Protein AF-A0A0B1T8E8-F1 (afdb_monomer_lite)

InterPro domains:
  IPR017853 Glycoside hydrolase superfamily [SSF51445] (29-128)

Structure (mmCIF, N/CA/C/O backbone):
data_AF-A0A0B1T8E8-F1
#
_entry.id   AF-A0A0B1T8E8-F1
#
loop_
_atom_site.group_PDB
_atom_site.id
_atom_site.type_symbol
_atom_site.label_atom_id
_atom_site.label_alt_id
_atom_site.label_comp_id
_atom_site.label_asym_id
_atom_site.label_entity_id
_atom_site.label_seq_id
_atom_site.pdbx_PDB_ins_code
_atom_site.Cartn_x
_atom_site.Cartn_y
_atom_site.Cartn_z
_atom_site.occupancy
_atom_site.B_iso_or_equiv
_atom_site.auth_seq_id
_atom_site.auth_comp_id
_atom_site.auth_asym_id
_atom_site.auth_atom_id
_atom_site.pdbx_PDB_model_num
ATOM 1 N N . MET A 1 1 ? 3.732 -8.147 2.786 1.00 80.19 1 MET A N 1
ATOM 2 C CA . MET A 1 1 ? 4.255 -7.358 1.653 1.00 80.19 1 MET A CA 1
ATOM 3 C C . MET A 1 1 ? 4.437 -8.318 0.496 1.00 80.19 1 MET A C 1
ATOM 5 O O . MET A 1 1 ? 4.960 -9.397 0.745 1.00 80.19 1 MET A O 1
ATOM 9 N N . THR A 1 2 ? 3.998 -7.954 -0.706 1.00 91.62 2 THR A N 1
ATOM 10 C CA . THR A 1 2 ? 4.147 -8.792 -1.902 1.00 91.62 2 THR A CA 1
ATOM 11 C C . THR A 1 2 ? 5.118 -8.113 -2.852 1.00 91.62 2 THR A C 1
ATOM 13 O O . THR A 1 2 ? 4.944 -6.944 -3.193 1.00 91.62 2 THR A O 1
ATOM 16 N N . GLY A 1 3 ? 6.168 -8.835 -3.224 1.00 93.12 3 GLY A N 1
ATOM 17 C CA . GLY A 1 3 ? 7.144 -8.393 -4.208 1.00 93.12 3 GLY A CA 1
ATOM 18 C C . GLY A 1 3 ? 6.606 -8.500 -5.631 1.00 93.12 3 GLY A C 1
ATOM 19 O O . GLY A 1 3 ? 5.795 -9.374 -5.937 1.00 93.12 3 GLY A O 1
ATOM 20 N N . VAL A 1 4 ? 7.102 -7.641 -6.510 1.00 93.94 4 VAL A N 1
ATOM 21 C CA . VAL A 1 4 ? 6.871 -7.734 -7.952 1.00 93.94 4 VAL A CA 1
ATOM 22 C C . VAL A 1 4 ? 7.339 -9.102 -8.450 1.00 93.94 4 VAL A C 1
ATOM 24 O O . VAL A 1 4 ? 8.422 -9.568 -8.093 1.00 93.94 4 VAL A O 1
ATOM 27 N N . GLY A 1 5 ? 6.516 -9.764 -9.262 1.00 94.62 5 GLY A N 1
ATOM 28 C CA . GLY A 1 5 ? 6.793 -11.104 -9.789 1.00 94.62 5 GLY A CA 1
ATOM 29 C C . GLY A 1 5 ? 6.446 -12.253 -8.838 1.00 94.62 5 GLY A C 1
ATOM 30 O O . GLY A 1 5 ? 6.575 -13.413 -9.223 1.00 94.62 5 GLY A O 1
ATOM 31 N N . GLN A 1 6 ? 6.006 -11.974 -7.607 1.00 95.31 6 GLN A N 1
ATOM 32 C CA . GLN A 1 6 ? 5.600 -13.019 -6.669 1.00 95.31 6 GLN A CA 1
ATOM 33 C C . GLN A 1 6 ? 4.172 -13.485 -6.937 1.00 95.31 6 GLN A C 1
ATOM 35 O O . GLN A 1 6 ? 3.272 -12.674 -7.133 1.00 95.31 6 GLN A O 1
ATOM 40 N N . LYS A 1 7 ? 3.938 -14.795 -6.855 1.00 95.44 7 LYS A N 1
ATOM 41 C CA . LYS A 1 7 ? 2.622 -15.400 -7.065 1.00 95.44 7 LYS A CA 1
ATOM 42 C C . LYS A 1 7 ? 2.356 -16.491 -6.040 1.00 95.44 7 LYS A C 1
ATOM 44 O O . LYS A 1 7 ? 3.255 -17.272 -5.725 1.00 95.44 7 LYS A O 1
ATOM 49 N N . ASN A 1 8 ? 1.122 -16.560 -5.544 1.00 94.62 8 ASN A N 1
ATOM 50 C CA . ASN A 1 8 ? 0.708 -17.624 -4.635 1.00 94.62 8 ASN A CA 1
ATOM 51 C C . ASN A 1 8 ? 0.944 -19.007 -5.278 1.00 94.62 8 ASN A C 1
ATOM 53 O O . ASN A 1 8 ? 0.569 -19.241 -6.428 1.00 94.62 8 ASN A O 1
ATOM 57 N N . GLY A 1 9 ? 1.594 -19.910 -4.541 1.00 93.19 9 GLY A N 1
ATOM 58 C CA . GLY A 1 9 ? 1.851 -21.287 -4.963 1.00 93.19 9 GLY A CA 1
ATOM 59 C C . GLY A 1 9 ? 3.051 -21.465 -5.898 1.00 93.19 9 GLY A C 1
ATOM 60 O O . GLY A 1 9 ? 3.361 -22.595 -6.273 1.00 93.19 9 GLY A O 1
ATOM 61 N N . VAL A 1 10 ? 3.763 -20.393 -6.259 1.00 94.50 10 VAL A N 1
ATOM 62 C CA . VAL A 1 10 ? 4.953 -20.455 -7.123 1.00 94.50 10 VAL A CA 1
ATOM 63 C C . VAL A 1 10 ? 6.216 -20.330 -6.276 1.00 94.50 10 VAL A C 1
ATOM 65 O O . VAL A 1 10 ? 6.316 -19.443 -5.438 1.00 94.50 10 VAL A O 1
ATOM 68 N N . ALA A 1 11 ? 7.198 -21.213 -6.487 1.00 91.75 11 ALA A N 1
ATOM 69 C CA . ALA A 1 11 ? 8.495 -21.181 -5.794 1.00 91.75 11 ALA A CA 1
ATOM 70 C C . ALA A 1 11 ? 8.398 -21.116 -4.249 1.00 91.75 11 ALA A C 1
ATOM 72 O O . ALA A 1 11 ? 9.216 -20.477 -3.591 1.00 91.75 11 ALA A O 1
ATOM 73 N N . GLY A 1 12 ? 7.382 -21.760 -3.662 1.00 90.25 12 GLY A N 1
ATOM 74 C CA . GLY A 1 12 ? 7.155 -21.760 -2.211 1.00 90.25 12 GLY A CA 1
ATOM 75 C C . GLY A 1 12 ? 6.601 -20.445 -1.648 1.00 90.25 12 GLY A C 1
ATOM 76 O O . GLY A 1 12 ? 6.507 -20.297 -0.432 1.00 90.25 12 GLY A O 1
ATOM 77 N N . VAL A 1 13 ? 6.220 -19.495 -2.504 1.00 93.12 13 VAL A N 1
ATOM 78 C CA . VAL A 1 13 ? 5.591 -18.236 -2.102 1.00 93.12 13 VAL A CA 1
ATOM 79 C C . VAL A 1 13 ? 4.125 -18.476 -1.734 1.00 93.12 13 VAL A C 1
ATOM 81 O O . VAL A 1 13 ? 3.369 -19.094 -2.484 1.00 93.12 13 VAL A O 1
ATOM 84 N N . GLY A 1 14 ? 3.700 -17.945 -0.588 1.00 90.00 14 GLY A N 1
ATOM 85 C CA . GLY A 1 14 ? 2.324 -18.031 -0.103 1.00 90.00 14 GLY A CA 1
ATOM 86 C C . GLY A 1 14 ? 1.869 -16.739 0.568 1.00 90.00 14 GLY A C 1
ATOM 87 O O . GLY A 1 14 ? 2.664 -15.831 0.808 1.00 90.00 14 GLY A O 1
ATOM 88 N N . SER A 1 15 ? 0.572 -16.656 0.856 1.00 89.88 15 SER A N 1
ATOM 89 C CA . SER A 1 15 ? -0.025 -15.547 1.606 1.00 89.88 15 SER A CA 1
ATOM 90 C C . SER A 1 15 ? -0.241 -15.930 3.066 1.00 89.88 15 SER A C 1
ATOM 92 O O . SER A 1 15 ? -0.584 -17.075 3.376 1.00 89.88 15 SER A O 1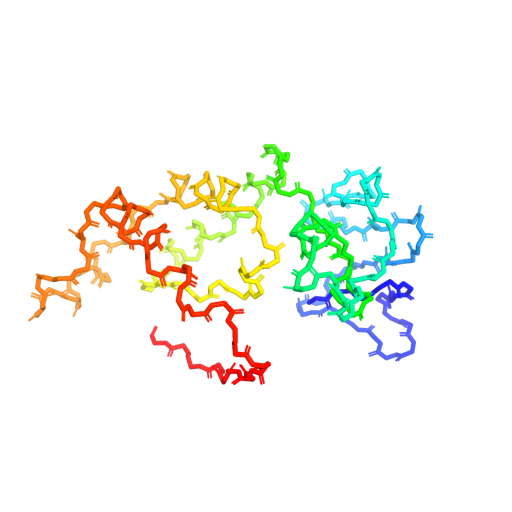
ATOM 94 N N . SER A 1 16 ? -0.119 -14.955 3.965 1.00 82.31 16 SER A N 1
ATOM 95 C CA . SER A 1 16 ? -0.582 -15.096 5.344 1.00 82.31 16 SER A CA 1
ATOM 96 C C . SER A 1 16 ? -2.099 -15.303 5.342 1.00 82.31 16 SER A C 1
ATOM 98 O O . SER A 1 16 ? -2.848 -14.415 4.949 1.00 82.31 16 SER A O 1
ATOM 100 N N . GLY A 1 17 ? -2.555 -16.486 5.755 1.00 83.56 17 GLY A N 1
ATOM 101 C CA . GLY A 1 17 ? -3.975 -16.857 5.706 1.00 83.56 17 GLY A CA 1
ATOM 102 C C . GLY A 1 17 ? -4.424 -17.521 4.399 1.00 83.56 17 GLY A C 1
ATOM 103 O O . GLY A 1 17 ? -5.610 -17.782 4.240 1.00 83.56 17 GLY A O 1
ATOM 104 N N . GLY A 1 18 ? -3.499 -17.830 3.481 1.00 87.88 18 GLY A N 1
ATOM 105 C CA . GLY A 1 18 ? -3.774 -18.678 2.314 1.00 87.88 18 GLY A CA 1
ATOM 106 C C . GLY A 1 18 ? -4.517 -18.009 1.154 1.00 87.88 18 GLY A C 1
ATOM 107 O O . GLY A 1 18 ? -4.901 -18.708 0.222 1.00 87.88 18 GLY A O 1
ATOM 108 N N . SER A 1 19 ? -4.700 -16.685 1.173 1.00 91.38 19 SER A N 1
ATOM 109 C CA . SER A 1 19 ? -5.356 -15.956 0.079 1.00 91.38 19 SER A CA 1
ATOM 110 C C . SER A 1 19 ? -4.581 -16.063 -1.239 1.00 91.38 19 SER A C 1
ATOM 112 O O . SER A 1 19 ? -3.341 -16.088 -1.251 1.00 91.38 19 SER A O 1
ATOM 114 N N . SER A 1 20 ? -5.306 -16.082 -2.356 1.00 94.44 20 SER A N 1
ATOM 115 C CA . SER A 1 20 ? -4.690 -16.042 -3.679 1.00 94.44 20 SER A CA 1
ATOM 116 C C . SER A 1 20 ? -4.104 -14.656 -3.957 1.00 94.44 20 SER A C 1
ATOM 118 O O . SER A 1 20 ? -4.566 -13.648 -3.429 1.00 94.44 20 SER A O 1
ATOM 120 N N . PHE A 1 21 ? -3.049 -14.594 -4.766 1.00 96.44 21 PHE A N 1
ATOM 121 C CA . PHE A 1 21 ? -2.561 -13.343 -5.340 1.00 96.44 21 PHE A CA 1
ATOM 122 C C . PHE A 1 21 ? -1.634 -13.613 -6.524 1.00 96.44 21 PHE A C 1
ATOM 124 O O . PHE A 1 21 ? -0.977 -14.658 -6.597 1.00 96.44 21 PHE A O 1
ATOM 131 N N . ASP A 1 22 ? -1.535 -12.627 -7.408 1.00 97.06 22 ASP A N 1
ATOM 132 C CA . ASP A 1 22 ? -0.565 -12.582 -8.495 1.00 97.06 22 ASP A CA 1
ATOM 133 C C . ASP A 1 22 ? 0.049 -11.180 -8.565 1.00 97.06 22 ASP A C 1
ATOM 135 O O . ASP A 1 22 ? -0.564 -10.240 -9.061 1.00 97.06 22 ASP A O 1
ATOM 139 N N . GLY A 1 23 ? 1.252 -11.031 -8.017 1.00 96.06 23 GLY A N 1
ATOM 140 C CA . GLY A 1 23 ? 2.023 -9.791 -8.008 1.00 96.06 23 GLY A CA 1
ATOM 141 C C . GLY A 1 23 ? 2.923 -9.627 -9.233 1.00 96.06 23 GLY A C 1
ATOM 142 O O . GLY A 1 23 ? 3.859 -8.832 -9.184 1.00 96.06 23 GLY A O 1
ATOM 143 N N . THR A 1 24 ? 2.711 -10.402 -10.302 1.00 95.56 24 THR A N 1
ATOM 144 C CA . THR A 1 24 ? 3.443 -10.228 -11.565 1.00 95.56 24 THR A CA 1
ATOM 145 C C . THR A 1 24 ? 3.254 -8.809 -12.095 1.00 95.56 24 THR A C 1
ATOM 147 O O . THR A 1 24 ? 2.138 -8.288 -12.060 1.00 95.56 24 THR A O 1
ATOM 150 N N . ASP A 1 25 ? 4.342 -8.211 -12.593 1.00 91.12 25 ASP A N 1
ATOM 151 C CA . ASP A 1 25 ? 4.320 -6.864 -13.168 1.00 91.12 25 ASP A CA 1
ATOM 152 C C . ASP A 1 25 ? 3.314 -6.805 -14.327 1.00 91.12 25 ASP A C 1
ATOM 154 O O . ASP A 1 25 ? 3.388 -7.584 -15.281 1.00 91.12 25 ASP A O 1
ATOM 158 N N . GLY A 1 26 ? 2.333 -5.918 -14.224 1.00 91.12 26 GLY A N 1
ATOM 159 C CA . GLY A 1 26 ? 1.224 -5.806 -15.160 1.00 91.12 26 GLY A CA 1
ATOM 160 C C . GLY A 1 26 ? -0.024 -6.634 -14.844 1.00 91.12 26 GLY A C 1
ATOM 161 O O . GLY A 1 26 ? -1.023 -6.447 -15.543 1.00 91.12 26 GLY A O 1
ATOM 162 N N . VAL A 1 27 ? 0.010 -7.497 -13.826 1.00 96.00 27 VAL A N 1
ATOM 163 C CA . VAL A 1 27 ? -1.146 -8.262 -13.333 1.00 96.00 27 VAL A CA 1
ATOM 164 C C . VAL A 1 27 ? -1.662 -7.698 -12.007 1.00 96.00 27 VAL A C 1
ATOM 166 O O . VAL A 1 27 ? -2.837 -7.338 -11.925 1.00 96.00 27 VAL A O 1
ATOM 169 N N . GLU A 1 28 ? -0.802 -7.660 -10.983 1.00 96.44 28 GLU A N 1
ATOM 170 C CA . GLU A 1 28 ? -1.067 -7.121 -9.637 1.00 96.44 28 GLU A CA 1
ATOM 171 C C . GLU A 1 28 ? -2.497 -7.386 -9.107 1.00 96.44 28 GLU A C 1
ATOM 173 O O . GLU A 1 28 ? -3.274 -6.473 -8.812 1.00 96.44 28 GLU A O 1
ATOM 178 N N . SER A 1 29 ? -2.869 -8.661 -9.002 1.00 97.38 29 SER A N 1
ATOM 179 C CA . SER A 1 29 ? -4.212 -9.105 -8.624 1.00 97.38 29 SER A CA 1
ATOM 180 C C . SER A 1 29 ? -4.255 -9.673 -7.206 1.00 97.38 29 SER A C 1
ATOM 182 O O . SER A 1 29 ? -3.515 -10.600 -6.873 1.00 97.38 29 SER A O 1
ATOM 184 N N . PHE A 1 30 ? -5.164 -9.142 -6.384 1.00 97.06 30 PHE A N 1
ATOM 185 C CA . PHE A 1 30 ? -5.395 -9.554 -4.994 1.00 97.06 30 PHE A CA 1
ATOM 186 C C . PHE A 1 30 ? -6.905 -9.690 -4.737 1.00 97.06 30 PHE A C 1
ATOM 188 O O . PHE A 1 30 ? -7.511 -8.778 -4.162 1.00 97.06 30 PHE A O 1
ATOM 195 N N . PRO A 1 31 ? -7.543 -10.778 -5.204 1.00 96.38 31 PRO A N 1
ATOM 196 C CA . PRO A 1 31 ? -8.999 -10.867 -5.331 1.00 96.38 31 PRO A CA 1
ATOM 197 C C . PRO A 1 31 ? -9.769 -10.846 -4.004 1.00 96.38 31 PRO A C 1
ATOM 199 O O . PRO A 1 31 ? -10.924 -10.433 -3.985 1.00 96.38 31 PRO A O 1
ATOM 202 N N . GLU A 1 32 ? -9.154 -11.240 -2.894 1.00 94.31 32 GLU A N 1
ATOM 203 C CA . GLU A 1 32 ? -9.795 -11.290 -1.578 1.00 94.31 32 GLU A CA 1
ATOM 204 C C . GLU A 1 32 ? -9.962 -9.896 -0.953 1.00 94.31 32 GLU A C 1
ATOM 206 O O . GLU A 1 32 ? -10.906 -9.669 -0.196 1.00 94.31 32 GLU A O 1
ATOM 211 N N . VAL A 1 33 ? -9.092 -8.934 -1.292 1.00 95.31 33 VAL A N 1
ATOM 212 C CA . VAL A 1 33 ? -9.247 -7.520 -0.883 1.00 95.31 33 VAL A CA 1
ATOM 213 C C . VAL A 1 33 ? -10.102 -6.711 -1.869 1.00 95.31 33 VAL A C 1
ATOM 215 O O . VAL A 1 33 ? -10.642 -5.653 -1.519 1.00 95.31 33 VAL A O 1
ATOM 218 N N . PRO A 1 34 ? -10.560 -7.348 -2.945 1.00 96.25 34 PRO A N 1
ATOM 219 C CA . PRO A 1 34 ? -10.188 -7.095 -4.349 1.00 96.25 34 PRO A CA 1
ATOM 220 C C . PRO A 1 34 ? -9.349 -5.832 -4.627 1.00 96.25 34 PRO A C 1
ATOM 222 O O . PRO A 1 34 ? -9.910 -4.764 -4.885 1.00 96.25 34 PRO A O 1
ATOM 225 N N . TYR A 1 35 ? -8.019 -5.958 -4.641 1.00 98.06 35 TYR A N 1
ATOM 226 C CA . TYR A 1 35 ? -7.154 -4.994 -5.336 1.00 98.06 35 TYR A CA 1
ATOM 227 C C . TYR A 1 35 ? -6.775 -5.492 -6.729 1.00 98.06 35 TYR A C 1
ATOM 229 O O . TYR A 1 35 ? -6.649 -6.692 -6.987 1.00 98.06 35 TYR A O 1
ATOM 237 N N . SER A 1 36 ? -6.583 -4.528 -7.613 1.00 97.56 36 SER A N 1
ATOM 238 C CA . SER A 1 36 ? -6.144 -4.673 -8.992 1.00 97.56 36 SER A CA 1
ATOM 239 C C . SER A 1 36 ? -4.892 -3.833 -9.223 1.00 97.56 36 SER A C 1
ATOM 241 O O . SER A 1 36 ? -4.607 -2.930 -8.441 1.00 97.56 36 SER A O 1
ATOM 243 N N . LYS A 1 37 ? -4.225 -4.015 -10.366 1.00 96.88 37 LYS A N 1
ATOM 244 C CA . LYS A 1 37 ? -3.153 -3.124 -10.835 1.00 96.88 37 LYS A CA 1
ATOM 245 C C . LYS A 1 37 ? -3.469 -1.638 -10.712 1.00 96.88 37 LYS A C 1
ATOM 247 O O . LYS A 1 37 ? -2.592 -0.831 -10.421 1.00 96.88 37 LYS A O 1
ATOM 252 N N . SER A 1 38 ? -4.727 -1.255 -10.921 1.00 97.31 38 SER A N 1
ATOM 253 C CA . SER A 1 38 ? -5.107 0.150 -10.823 1.00 97.31 38 SER A CA 1
ATOM 254 C C . SER A 1 38 ? -4.982 0.701 -9.402 1.00 97.31 38 SER A C 1
ATOM 256 O O . SER A 1 38 ? -4.892 1.908 -9.251 1.00 97.31 38 SER A O 1
ATOM 258 N N . ASP A 1 39 ? -4.926 -0.129 -8.368 1.00 98.25 39 ASP A N 1
ATOM 259 C CA . ASP A 1 39 ? -4.837 0.293 -6.968 1.00 98.25 39 ASP A CA 1
ATOM 260 C C . ASP A 1 39 ? -3.397 0.548 -6.496 1.00 98.25 39 ASP A C 1
ATOM 262 O O . ASP A 1 39 ? -3.192 0.930 -5.345 1.00 98.25 39 ASP A O 1
ATOM 266 N N . PHE A 1 40 ? -2.409 0.372 -7.377 1.00 98.12 40 PHE A N 1
ATOM 267 C CA . PHE A 1 40 ? -0.988 0.571 -7.102 1.00 98.12 40 PHE A CA 1
ATOM 268 C C . PHE A 1 40 ? -0.446 1.847 -7.760 1.00 98.12 40 PHE A C 1
ATOM 270 O O . PHE A 1 40 ? -1.009 2.380 -8.722 1.00 98.12 40 PHE A O 1
ATOM 277 N N . ASN A 1 41 ? 0.680 2.343 -7.248 1.00 97.50 41 ASN A N 1
ATOM 278 C CA . ASN A 1 41 ? 1.356 3.545 -7.728 1.00 97.50 41 ASN A CA 1
ATOM 279 C C . ASN A 1 41 ? 2.133 3.333 -9.040 1.00 97.50 41 ASN A C 1
ATOM 281 O O . ASN A 1 41 ? 2.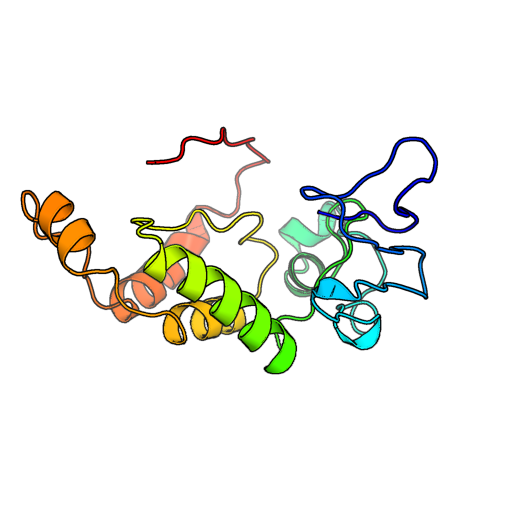838 4.243 -9.464 1.00 97.50 41 ASN A O 1
ATOM 285 N N . ASP A 1 42 ? 1.971 2.210 -9.747 1.00 94.38 42 ASP A N 1
ATOM 286 C CA . ASP A 1 42 ? 2.733 1.898 -10.969 1.00 94.38 42 ASP A CA 1
ATOM 287 C C . ASP A 1 42 ? 2.557 2.941 -12.086 1.00 94.38 42 ASP A C 1
ATOM 289 O O . ASP A 1 42 ? 3.462 3.153 -12.890 1.00 94.38 42 ASP A O 1
ATOM 293 N N . GLY A 1 43 ? 1.415 3.640 -12.119 1.00 93.81 43 GLY A N 1
ATOM 294 C CA . GLY A 1 43 ? 1.189 4.771 -13.028 1.00 93.81 43 GLY A CA 1
ATOM 295 C C . GLY A 1 43 ? 1.941 6.056 -12.649 1.00 93.81 43 GLY A C 1
ATOM 296 O O . GLY A 1 43 ? 2.099 6.936 -13.492 1.00 93.81 43 GLY A O 1
ATO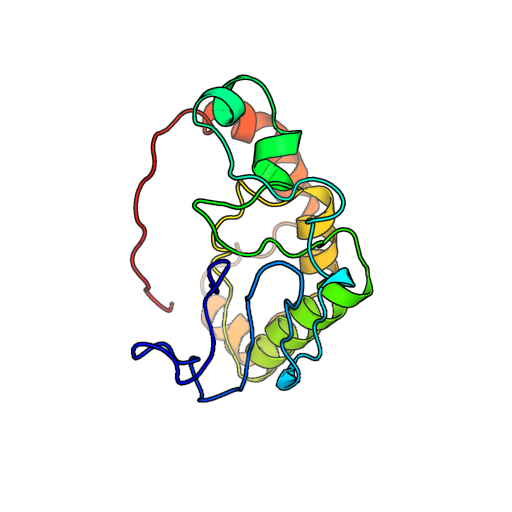M 297 N N . LYS A 1 44 ? 2.399 6.176 -11.396 1.00 95.88 44 LYS A N 1
ATOM 298 C CA . LYS A 1 44 ? 3.228 7.283 -10.887 1.00 95.88 44 LYS A CA 1
ATOM 299 C C . LYS A 1 44 ? 4.711 6.910 -10.890 1.00 95.88 44 LYS A C 1
ATOM 301 O O . LYS A 1 44 ? 5.538 7.727 -11.280 1.00 95.88 44 LYS A O 1
ATOM 306 N N . CYS A 1 45 ? 5.039 5.698 -10.442 1.00 95.38 45 CYS A N 1
ATOM 307 C CA . CYS A 1 45 ? 6.381 5.135 -10.443 1.00 95.38 45 CYS A CA 1
ATOM 308 C C . CYS A 1 45 ? 6.340 3.599 -10.349 1.00 95.38 45 CYS A C 1
ATOM 310 O O . CYS A 1 45 ? 5.946 3.042 -9.331 1.00 95.38 45 CYS A O 1
ATOM 312 N N . SER A 1 46 ? 6.813 2.910 -11.388 1.00 91.50 46 SER A N 1
ATOM 313 C CA . SER A 1 46 ? 6.945 1.441 -11.413 1.00 91.50 46 SER A CA 1
ATOM 314 C C . SER A 1 46 ? 8.341 0.937 -11.008 1.00 91.50 46 SER A C 1
ATOM 316 O O . SER A 1 46 ? 8.571 -0.270 -10.890 1.00 91.50 46 SER A O 1
ATOM 318 N N . GLY A 1 47 ? 9.290 1.859 -10.814 1.00 93.94 47 GLY A N 1
ATOM 319 C CA . GLY A 1 47 ? 10.666 1.575 -10.416 1.00 93.94 47 GLY A CA 1
ATOM 320 C C . GLY A 1 47 ? 10.845 1.415 -8.906 1.00 93.94 47 GLY A C 1
ATOM 321 O O . GLY A 1 47 ? 9.933 1.656 -8.116 1.00 93.94 47 GLY A O 1
ATOM 322 N N . ASN A 1 48 ? 12.056 1.025 -8.509 1.00 96.56 48 ASN A N 1
ATOM 323 C CA . ASN A 1 48 ? 12.455 0.977 -7.106 1.00 96.56 48 ASN A CA 1
ATOM 324 C C . ASN A 1 48 ? 12.932 2.341 -6.614 1.00 96.56 48 ASN A C 1
ATOM 326 O O . ASN A 1 48 ? 13.521 3.102 -7.377 1.00 96.56 48 ASN A O 1
ATOM 330 N N . ILE A 1 49 ? 12.750 2.599 -5.319 1.00 96.81 49 ILE A N 1
ATOM 331 C CA . ILE A 1 49 ? 13.377 3.739 -4.643 1.00 96.81 49 ILE A CA 1
ATOM 332 C C . ILE A 1 49 ? 14.904 3.580 -4.703 1.00 96.81 49 ILE A C 1
ATOM 334 O O . ILE A 1 49 ? 15.443 2.579 -4.217 1.00 96.81 49 ILE A O 1
ATOM 338 N N . GLY A 1 50 ? 15.591 4.577 -5.256 1.00 96.25 50 GLY A N 1
ATOM 339 C CA . GLY A 1 50 ? 17.047 4.675 -5.266 1.00 96.25 50 GLY A CA 1
ATOM 340 C C . GLY A 1 50 ? 17.604 5.224 -3.943 1.00 96.25 50 GLY A C 1
ATOM 341 O O . GLY A 1 50 ? 16.912 5.943 -3.215 1.00 96.25 50 GLY A O 1
ATOM 342 N N . PRO A 1 51 ? 18.858 4.907 -3.574 1.00 94.62 51 PRO A N 1
ATOM 343 C CA . PRO A 1 51 ? 19.488 5.455 -2.369 1.00 94.62 51 PRO A CA 1
ATOM 344 C C . PRO A 1 51 ? 19.563 6.995 -2.372 1.00 94.62 51 PRO A C 1
ATOM 346 O O . PRO A 1 51 ? 19.421 7.623 -1.323 1.00 94.62 51 PRO A O 1
ATOM 349 N N . GLU A 1 52 ? 19.734 7.610 -3.538 1.00 95.00 52 GLU A N 1
ATOM 350 C CA . GLU A 1 52 ? 19.771 9.058 -3.744 1.00 95.00 52 GLU A CA 1
ATOM 351 C C . GLU A 1 52 ? 18.423 9.748 -3.487 1.00 95.00 52 GLU A C 1
ATOM 353 O O . GLU A 1 52 ? 18.395 10.908 -3.055 1.00 95.00 52 GLU A O 1
ATOM 358 N N . ASP A 1 53 ? 17.303 9.040 -3.673 1.00 94.06 53 ASP A N 1
ATOM 359 C CA . ASP A 1 53 ? 15.959 9.601 -3.499 1.00 94.06 53 ASP A CA 1
ATOM 360 C C . ASP A 1 53 ? 15.720 10.042 -2.051 1.00 94.06 53 ASP A C 1
ATOM 362 O O . ASP A 1 53 ? 15.087 11.067 -1.797 1.00 94.06 53 ASP A O 1
ATOM 366 N N . TYR A 1 54 ? 16.299 9.333 -1.079 1.00 92.00 54 TYR A N 1
ATOM 367 C CA . TYR A 1 54 ? 16.145 9.653 0.343 1.00 92.00 54 TYR A CA 1
ATOM 368 C C . TYR A 1 54 ? 16.714 11.018 0.740 1.00 92.00 54 TYR A C 1
ATOM 370 O O . TYR A 1 54 ? 16.281 11.581 1.747 1.00 92.00 54 TYR A O 1
ATOM 378 N N . GLY A 1 55 ? 17.668 11.545 -0.031 1.00 92.62 55 GLY A N 1
ATOM 379 C CA . GLY A 1 55 ? 18.247 12.870 0.189 1.00 92.62 55 GLY A CA 1
ATOM 380 C C . GLY A 1 55 ? 17.691 13.956 -0.730 1.00 92.62 55 GLY A C 1
ATOM 381 O O . GLY A 1 55 ? 17.853 15.136 -0.424 1.00 92.62 55 GLY A O 1
ATOM 382 N N . SER A 1 56 ? 17.059 13.582 -1.846 1.00 94.31 56 SER A N 1
ATOM 383 C CA . SER A 1 56 ? 16.806 14.512 -2.955 1.00 94.31 56 SER A CA 1
ATOM 384 C C . SER A 1 56 ? 15.385 14.481 -3.522 1.00 94.31 56 SER A C 1
ATOM 386 O O . SER A 1 56 ? 14.938 15.491 -4.063 1.00 94.31 56 SER A O 1
ATOM 388 N N . ASN A 1 57 ? 14.643 13.380 -3.366 1.00 94.62 57 ASN A N 1
ATOM 389 C CA . ASN A 1 57 ? 13.340 13.199 -3.996 1.00 94.62 57 ASN A CA 1
ATOM 390 C C . ASN A 1 57 ? 12.346 12.456 -3.089 1.00 94.62 57 ASN A C 1
ATOM 392 O O . ASN A 1 57 ? 12.162 11.240 -3.155 1.00 94.62 57 ASN A O 1
ATOM 396 N N . ALA A 1 58 ? 11.620 13.223 -2.274 1.00 94.81 58 ALA A N 1
ATOM 397 C CA . ALA A 1 58 ? 10.570 12.682 -1.414 1.00 94.81 58 ALA A CA 1
ATOM 398 C C . ALA A 1 58 ? 9.389 12.069 -2.193 1.00 94.81 58 ALA A C 1
ATOM 400 O O . ALA A 1 58 ? 8.684 11.227 -1.640 1.00 94.81 58 ALA A O 1
ATOM 401 N N . GLY A 1 59 ? 9.167 12.484 -3.447 1.00 96.50 59 GLY A N 1
ATOM 402 C CA . GLY A 1 59 ? 8.119 11.928 -4.301 1.00 96.50 59 GLY A CA 1
ATOM 403 C C . GLY A 1 59 ? 8.404 10.474 -4.660 1.00 96.50 59 GLY A C 1
ATOM 404 O O . GLY A 1 59 ? 7.540 9.622 -4.475 1.00 96.50 59 GLY A O 1
ATOM 405 N N . ASN A 1 60 ? 9.638 10.173 -5.069 1.00 96.62 60 ASN A N 1
ATOM 406 C CA . ASN A 1 60 ? 10.062 8.800 -5.342 1.00 96.62 60 ASN A CA 1
ATOM 407 C C . ASN A 1 60 ? 10.003 7.936 -4.079 1.00 96.62 60 ASN A C 1
ATOM 409 O O . ASN A 1 60 ? 9.436 6.850 -4.108 1.00 96.62 60 ASN A O 1
ATOM 413 N N . VAL A 1 61 ? 10.479 8.449 -2.936 1.00 97.06 61 VAL A N 1
ATOM 414 C CA . VAL A 1 61 ? 10.434 7.721 -1.651 1.00 97.06 61 VAL A CA 1
ATOM 415 C C . VAL A 1 61 ? 9.013 7.286 -1.260 1.00 97.06 61 VAL A C 1
ATOM 417 O O . VAL A 1 61 ? 8.880 6.302 -0.534 1.00 97.06 61 VAL A O 1
ATOM 420 N N . ARG A 1 62 ? 7.974 8.006 -1.707 1.00 97.06 62 ARG A N 1
ATOM 421 C CA . ARG A 1 62 ? 6.568 7.779 -1.328 1.00 97.06 62 ARG A CA 1
ATOM 422 C C . ARG A 1 62 ? 5.680 7.169 -2.414 1.00 97.06 62 ARG A C 1
ATOM 424 O O . ARG A 1 62 ? 4.534 6.868 -2.117 1.00 97.06 62 ARG A O 1
ATOM 431 N N . ASN A 1 63 ? 6.164 7.069 -3.652 1.00 97.56 63 ASN A N 1
ATOM 432 C CA . ASN A 1 63 ? 5.382 6.550 -4.780 1.00 97.56 63 ASN A CA 1
ATOM 433 C C . ASN A 1 63 ? 6.070 5.382 -5.503 1.00 97.56 63 ASN A C 1
ATOM 435 O O . ASN A 1 63 ? 5.428 4.718 -6.309 1.00 97.56 63 ASN A O 1
ATOM 439 N N . CYS A 1 64 ? 7.380 5.189 -5.318 1.00 97.38 64 CYS A N 1
ATOM 440 C CA . CYS A 1 64 ? 8.127 4.101 -5.941 1.00 97.38 64 CYS A CA 1
ATOM 441 C C . CYS A 1 64 ? 8.205 2.886 -5.013 1.00 97.38 64 CYS A C 1
ATOM 443 O O . CYS A 1 64 ? 8.071 2.978 -3.792 1.00 97.38 64 CYS A O 1
ATOM 445 N N . ARG A 1 65 ? 8.513 1.733 -5.603 1.00 96.00 65 ARG A N 1
ATOM 446 C CA . ARG A 1 65 ? 8.555 0.443 -4.918 1.00 96.00 65 ARG A CA 1
ATOM 447 C C . ARG A 1 65 ? 9.703 0.393 -3.906 1.00 96.00 65 ARG A C 1
ATOM 449 O O . ARG A 1 65 ? 10.875 0.597 -4.239 1.00 96.00 65 ARG A O 1
ATOM 456 N N . LEU A 1 66 ? 9.389 0.082 -2.650 1.00 95.31 66 LEU A N 1
ATOM 457 C CA . LEU A 1 66 ? 10.399 -0.155 -1.620 1.00 95.31 66 LEU A CA 1
ATOM 458 C C . LEU A 1 66 ? 11.006 -1.544 -1.836 1.00 95.31 66 LEU A C 1
ATOM 460 O O . LEU A 1 66 ? 10.355 -2.539 -1.550 1.00 95.31 66 LEU A O 1
ATOM 464 N N . VAL A 1 67 ? 12.239 -1.614 -2.346 1.00 94.00 67 VAL A N 1
ATOM 465 C CA . VAL A 1 67 ? 12.984 -2.871 -2.594 1.00 94.00 67 VAL A CA 1
ATOM 466 C C . VAL A 1 67 ? 12.194 -3.934 -3.380 1.00 94.00 67 VAL A C 1
ATOM 468 O O . VAL A 1 67 ? 12.269 -5.126 -3.097 1.00 94.00 67 VAL A O 1
ATOM 471 N N . GLY A 1 68 ? 11.434 -3.503 -4.386 1.00 93.31 68 GLY A N 1
ATOM 472 C CA . GLY A 1 68 ? 10.670 -4.384 -5.268 1.00 93.31 68 GLY A CA 1
ATOM 473 C C . GLY A 1 68 ? 9.311 -4.797 -4.717 1.00 93.31 68 GLY A C 1
ATOM 474 O O . GLY A 1 68 ? 8.707 -5.715 -5.256 1.00 93.31 68 GLY A O 1
ATOM 475 N N . LEU A 1 69 ? 8.823 -4.156 -3.655 1.00 96.00 69 LEU A N 1
ATOM 476 C CA . LEU A 1 69 ? 7.479 -4.378 -3.128 1.00 96.00 69 LEU A CA 1
ATOM 477 C C . LEU A 1 69 ? 6.444 -3.555 -3.893 1.00 96.00 69 LEU A C 1
ATOM 479 O O . LEU A 1 69 ? 6.674 -2.379 -4.168 1.00 96.00 69 LEU A O 1
ATOM 483 N N . LEU A 1 70 ? 5.297 -4.166 -4.194 1.00 96.81 70 LEU A N 1
ATOM 484 C CA . LEU A 1 70 ? 4.168 -3.464 -4.799 1.00 96.81 70 LEU A CA 1
ATOM 485 C C . LEU A 1 70 ? 3.655 -2.367 -3.860 1.00 96.81 70 LEU A C 1
ATOM 487 O O . LEU A 1 70 ? 3.376 -2.627 -2.686 1.00 96.81 70 LEU A O 1
ATOM 491 N N . ASP A 1 71 ? 3.538 -1.151 -4.391 1.00 97.44 71 ASP A N 1
ATOM 492 C CA . ASP A 1 71 ? 3.236 0.056 -3.622 1.00 97.44 71 ASP A CA 1
ATOM 493 C C . ASP A 1 71 ? 1.796 0.514 -3.871 1.00 97.44 71 ASP A C 1
ATOM 495 O O . ASP A 1 71 ? 1.433 0.868 -4.991 1.00 97.44 71 ASP A O 1
ATOM 499 N N . LEU A 1 72 ? 0.945 0.447 -2.844 1.00 98.12 72 LEU A N 1
ATOM 500 C CA . LEU A 1 72 ? -0.467 0.826 -2.953 1.00 98.12 72 LEU A CA 1
ATOM 501 C C . LEU A 1 72 ? -0.619 2.339 -3.132 1.00 98.12 72 LEU A C 1
ATOM 503 O O . LEU A 1 72 ? 0.069 3.120 -2.487 1.00 98.12 72 LEU A O 1
ATOM 507 N N . ASP A 1 73 ? -1.598 2.762 -3.925 1.00 98.19 73 ASP A N 1
ATOM 508 C CA . ASP A 1 73 ? -1.930 4.172 -4.098 1.00 98.19 73 ASP A CA 1
ATOM 509 C C . ASP A 1 73 ? -2.920 4.644 -3.021 1.00 98.19 73 ASP A C 1
ATOM 511 O O . ASP A 1 73 ? -4.141 4.631 -3.216 1.00 98.19 73 ASP A O 1
ATOM 515 N N . GLN A 1 74 ? -2.408 5.102 -1.874 1.00 97.69 74 GLN A N 1
ATOM 516 C CA . GLN A 1 74 ? -3.260 5.596 -0.785 1.00 97.69 74 GLN A CA 1
ATOM 517 C C . GLN A 1 74 ? -3.903 6.961 -1.077 1.00 97.69 74 GLN A C 1
ATOM 519 O O . GLN A 1 74 ? -4.773 7.378 -0.316 1.00 97.69 74 GLN A O 1
ATOM 524 N N . SER A 1 75 ? -3.589 7.624 -2.196 1.00 97.31 75 SER A N 1
ATOM 525 C CA . SER A 1 75 ? -4.341 8.822 -2.602 1.00 97.31 75 SER A CA 1
ATOM 526 C C . SER A 1 75 ? -5.775 8.474 -3.024 1.00 97.31 75 SER A C 1
ATOM 528 O O . SER A 1 75 ? -6.682 9.312 -2.987 1.00 97.31 75 SER A O 1
ATOM 530 N N . LYS A 1 76 ? -6.027 7.202 -3.367 1.00 98.25 76 LYS A N 1
ATOM 531 C CA . LYS A 1 76 ? -7.348 6.704 -3.751 1.00 98.25 76 LYS A CA 1
ATOM 532 C C . LYS A 1 76 ? -8.207 6.426 -2.528 1.00 98.25 76 LYS A C 1
ATOM 534 O O . LYS A 1 76 ? -7.864 5.642 -1.644 1.00 98.25 76 LYS A O 1
ATOM 539 N N . THR A 1 77 ? -9.4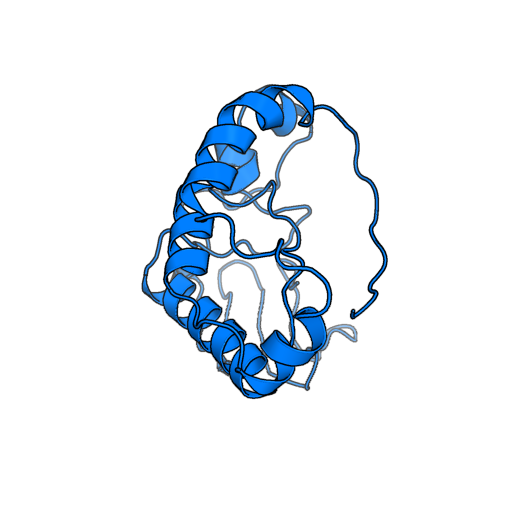06 7.004 -2.518 1.00 98.12 77 THR A N 1
ATOM 540 C CA . THR A 1 77 ? -10.403 6.760 -1.463 1.00 98.12 77 THR A CA 1
ATOM 541 C C . THR A 1 77 ? -10.772 5.281 -1.341 1.00 98.12 77 THR A C 1
ATOM 543 O O . THR A 1 77 ? -10.986 4.813 -0.230 1.00 98.12 77 THR A O 1
ATOM 546 N N . TYR A 1 78 ? -10.781 4.527 -2.446 1.00 98.44 78 TYR A N 1
ATOM 547 C CA . TYR A 1 78 ? -11.019 3.081 -2.420 1.00 98.44 78 TYR A CA 1
ATOM 548 C C . TYR A 1 78 ? -9.960 2.333 -1.593 1.00 98.44 78 TYR A C 1
ATOM 550 O O . TYR A 1 78 ? -10.309 1.611 -0.659 1.00 98.44 78 TYR A O 1
ATOM 558 N N . VAL A 1 79 ? -8.676 2.577 -1.873 1.00 98.38 79 VAL A N 1
ATOM 559 C CA . VAL A 1 79 ? -7.546 1.971 -1.150 1.00 98.38 79 VAL A CA 1
ATOM 560 C C . VAL A 1 79 ? -7.585 2.350 0.329 1.00 98.38 79 VAL A C 1
ATOM 562 O O . VAL A 1 79 ? -7.534 1.476 1.196 1.00 98.38 79 VAL A O 1
ATOM 565 N N . ARG A 1 80 ? -7.781 3.638 0.645 1.00 98.19 80 ARG A N 1
ATOM 566 C CA . ARG A 1 80 ? -7.935 4.082 2.042 1.00 98.19 80 ARG A CA 1
ATOM 567 C C . ARG A 1 80 ? -9.118 3.411 2.727 1.00 98.19 80 ARG A C 1
ATOM 569 O O . ARG A 1 80 ? -8.969 2.944 3.848 1.00 98.19 80 ARG A O 1
ATOM 576 N N . GLY A 1 81 ? -10.264 3.302 2.057 1.00 98.31 81 GLY A N 1
ATOM 577 C CA . GLY A 1 81 ? -11.460 2.659 2.601 1.00 98.31 81 GLY A CA 1
ATOM 578 C C . GLY A 1 81 ? -11.231 1.195 2.982 1.00 98.31 81 GLY A C 1
ATOM 579 O O . GLY A 1 81 ? -11.671 0.761 4.046 1.00 98.31 81 GLY A O 1
ATOM 580 N N . LYS A 1 82 ? -10.486 0.443 2.165 1.00 98.25 82 LYS A N 1
ATOM 581 C CA . LYS A 1 82 ? -10.103 -0.945 2.467 1.00 98.25 82 LYS A CA 1
ATOM 582 C C . LYS A 1 82 ? -9.176 -1.039 3.680 1.00 98.25 82 LYS A C 1
ATOM 584 O O . LYS A 1 82 ? -9.415 -1.865 4.560 1.00 98.25 82 LYS A O 1
ATOM 589 N N . ILE A 1 83 ? -8.173 -0.163 3.764 1.00 97.81 83 ILE A N 1
ATOM 590 C CA . ILE A 1 83 ? -7.255 -0.093 4.912 1.00 97.81 83 ILE A CA 1
ATOM 591 C C . ILE A 1 83 ? -8.017 0.279 6.192 1.00 97.81 83 ILE A C 1
ATOM 593 O O . ILE A 1 83 ? -7.896 -0.412 7.201 1.00 97.81 83 ILE A O 1
ATOM 597 N N . ILE A 1 84 ? -8.843 1.326 6.146 1.00 97.81 84 ILE A N 1
ATOM 598 C CA . ILE A 1 84 ? -9.670 1.780 7.272 1.00 97.81 84 ILE A CA 1
ATOM 599 C C . ILE A 1 84 ? -10.605 0.661 7.738 1.00 97.81 84 ILE A C 1
ATOM 601 O O . ILE A 1 84 ? -10.706 0.411 8.936 1.00 97.81 84 ILE A O 1
ATOM 605 N N . GLY A 1 85 ? -11.264 -0.043 6.812 1.00 97.75 85 GLY A N 1
ATOM 606 C CA . GLY A 1 85 ? -12.141 -1.167 7.140 1.00 97.75 85 GLY A CA 1
ATOM 607 C C . GLY A 1 85 ? -11.411 -2.278 7.897 1.00 97.75 85 GLY A C 1
ATOM 608 O O . GLY A 1 85 ? -11.915 -2.761 8.911 1.00 97.75 85 GLY A O 1
ATOM 609 N N . TYR A 1 86 ? -10.201 -2.628 7.457 1.00 96.31 86 TYR A N 1
ATOM 610 C CA . TYR A 1 86 ? -9.352 -3.601 8.144 1.00 96.31 86 TYR A CA 1
ATOM 611 C C . TYR A 1 86 ? -8.942 -3.131 9.549 1.00 96.31 86 TYR A C 1
ATOM 613 O O . TYR A 1 86 ? -9.124 -3.862 10.521 1.00 96.31 86 TYR A O 1
ATOM 621 N N . LEU A 1 87 ? -8.447 -1.897 9.685 1.00 95.38 87 LEU A N 1
ATOM 622 C CA . LEU A 1 87 ? -8.031 -1.344 10.980 1.00 95.38 87 LEU A CA 1
ATOM 623 C C . LEU A 1 87 ? -9.209 -1.237 11.959 1.00 95.38 87 LEU A C 1
ATOM 625 O O . LEU A 1 87 ? -9.081 -1.592 13.129 1.00 95.38 87 LEU A O 1
ATOM 629 N N . ASN A 1 88 ? -10.378 -0.816 11.479 1.00 95.25 88 ASN A N 1
ATOM 630 C CA . ASN A 1 88 ? -11.587 -0.730 12.293 1.00 95.25 88 ASN A CA 1
ATOM 631 C C . ASN A 1 88 ? -12.079 -2.100 12.758 1.00 95.25 88 ASN A C 1
ATOM 633 O O . ASN A 1 88 ? -12.516 -2.216 13.898 1.00 95.25 88 ASN A O 1
ATOM 637 N N . ASN A 1 89 ? -11.960 -3.137 11.925 1.00 96.38 89 ASN A N 1
ATOM 638 C CA . ASN A 1 89 ? -12.268 -4.504 12.340 1.00 96.38 89 ASN A CA 1
ATOM 639 C C . ASN A 1 89 ? -11.356 -4.955 13.497 1.00 96.38 89 ASN A C 1
ATOM 641 O O . ASN A 1 89 ? -11.837 -5.494 14.490 1.00 96.38 89 ASN A O 1
ATOM 645 N N . LEU A 1 90 ? -10.056 -4.653 13.428 1.00 92.75 90 LEU A N 1
ATOM 646 C CA . LEU A 1 90 ? -9.124 -4.966 14.517 1.00 92.75 90 LEU A CA 1
ATOM 647 C C . LEU A 1 90 ? -9.448 -4.195 15.805 1.00 92.75 90 LEU A C 1
ATOM 649 O O . LEU A 1 90 ? -9.371 -4.761 16.898 1.00 92.75 90 LEU A O 1
ATOM 653 N N . ILE A 1 91 ? -9.854 -2.926 15.696 1.00 87.81 91 ILE A N 1
ATOM 654 C CA . ILE A 1 91 ? -10.350 -2.152 16.847 1.00 87.81 91 ILE A CA 1
ATOM 655 C C . ILE A 1 91 ? -11.578 -2.831 17.458 1.00 87.81 91 ILE A C 1
ATOM 657 O O . ILE A 1 91 ? -11.650 -2.967 18.678 1.00 87.81 91 ILE A O 1
ATOM 661 N N . ASP A 1 92 ? -12.517 -3.295 16.629 1.00 91.75 92 ASP A N 1
ATOM 662 C CA . ASP A 1 92 ? -13.714 -3.996 17.097 1.00 91.75 92 ASP A CA 1
ATOM 663 C C . ASP A 1 92 ? -13.359 -5.315 17.810 1.00 91.75 92 ASP A C 1
ATOM 665 O O . ASP A 1 92 ? -14.012 -5.675 18.791 1.00 91.75 92 ASP A O 1
ATOM 669 N N . ILE A 1 93 ? -12.292 -6.003 17.388 1.00 93.00 93 ILE A N 1
ATOM 670 C CA . ILE A 1 93 ? -11.770 -7.203 18.067 1.00 93.00 93 ILE A CA 1
ATOM 671 C C . ILE A 1 93 ? -11.136 -6.854 19.425 1.00 93.00 93 ILE A C 1
ATOM 673 O O . ILE A 1 93 ? -11.245 -7.643 20.365 1.00 93.00 93 ILE A O 1
ATOM 677 N N . GLY A 1 94 ? -10.573 -5.651 19.573 1.00 85.81 94 GLY A N 1
ATOM 678 C CA . GLY A 1 94 ? -10.088 -5.123 20.852 1.00 85.81 94 GLY A CA 1
ATOM 679 C C . GLY A 1 94 ? -8.598 -4.782 20.895 1.00 85.81 94 GLY A C 1
ATOM 680 O O . GLY A 1 94 ? -8.023 -4.760 21.980 1.00 85.81 94 GLY A O 1
ATOM 681 N N . VAL A 1 95 ? -7.952 -4.515 19.755 1.00 85.88 95 VAL A N 1
ATOM 682 C CA . VAL A 1 95 ? -6.568 -4.005 19.772 1.00 85.88 95 VAL A CA 1
ATOM 683 C C . VAL A 1 95 ? -6.510 -2.599 20.379 1.00 85.88 95 VAL A C 1
ATOM 685 O O . VAL A 1 95 ? -7.418 -1.790 20.182 1.00 85.88 95 VAL A O 1
ATOM 688 N N . ALA A 1 96 ? -5.429 -2.281 21.094 1.00 84.12 96 ALA A N 1
ATOM 689 C CA . ALA A 1 96 ? -5.241 -0.973 21.730 1.00 84.12 96 ALA A CA 1
ATOM 690 C C . ALA A 1 96 ? -4.560 0.069 20.822 1.00 84.12 96 ALA A C 1
ATOM 692 O O . ALA A 1 96 ? -4.541 1.258 21.142 1.00 84.12 96 ALA A O 1
ATOM 693 N N . GLY A 1 97 ? -3.988 -0.352 19.692 1.00 83.50 97 GLY A N 1
ATOM 694 C CA . GLY A 1 97 ? -3.300 0.546 18.773 1.00 83.50 97 GLY A CA 1
ATOM 695 C C . GLY A 1 97 ? -2.601 -0.172 17.625 1.00 83.50 97 GLY A C 1
ATOM 696 O O . GLY A 1 97 ? -2.702 -1.387 17.471 1.00 83.50 97 GLY A O 1
ATOM 697 N N . PHE A 1 98 ? -1.884 0.607 16.812 1.00 87.12 98 PHE A N 1
ATOM 698 C CA . PHE A 1 98 ? -1.230 0.129 15.595 1.00 87.12 98 PHE A CA 1
ATOM 699 C C . PHE A 1 98 ? 0.179 0.700 15.446 1.00 87.12 98 PHE A C 1
ATOM 701 O O . PHE A 1 98 ? 0.414 1.894 15.647 1.00 87.12 98 PHE A O 1
ATOM 708 N N . ARG A 1 99 ? 1.110 -0.145 14.994 1.00 89.12 99 ARG A N 1
ATOM 709 C CA . ARG A 1 99 ? 2.423 0.266 14.488 1.00 89.12 99 ARG A CA 1
ATOM 710 C C . ARG A 1 99 ? 2.363 0.315 12.963 1.00 89.12 99 ARG A C 1
ATOM 712 O O . ARG A 1 99 ? 2.360 -0.721 12.308 1.00 89.12 99 ARG A O 1
ATOM 719 N N . PHE A 1 100 ? 2.324 1.522 12.403 1.00 88.88 100 PHE A N 1
ATOM 720 C CA . PHE A 1 100 ? 2.296 1.730 10.953 1.00 88.88 100 PHE A CA 1
ATOM 721 C C . PHE A 1 100 ? 3.675 1.459 10.345 1.00 88.88 100 PHE A C 1
ATOM 723 O O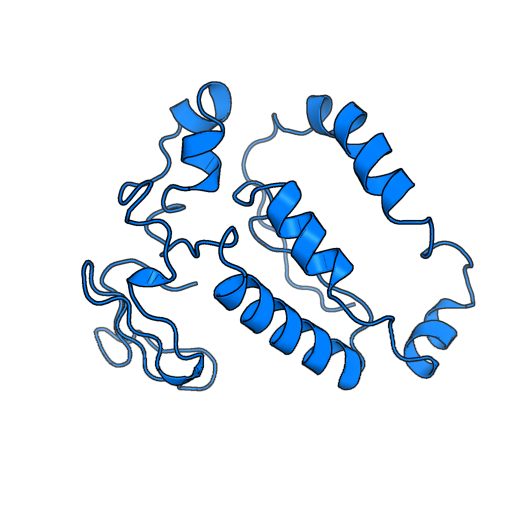 . PHE A 1 100 ? 4.597 2.278 10.451 1.00 88.88 100 PHE A O 1
ATOM 730 N N . ASP A 1 101 ? 3.809 0.286 9.731 1.00 93.00 101 ASP A N 1
ATOM 731 C CA . ASP A 1 101 ? 5.003 -0.108 8.993 1.00 93.00 101 ASP A CA 1
ATOM 732 C C . ASP A 1 101 ? 5.267 0.821 7.796 1.00 93.00 101 ASP A C 1
ATOM 734 O O . ASP A 1 101 ? 4.345 1.430 7.256 1.00 93.00 101 ASP A O 1
ATOM 738 N N . ALA A 1 102 ? 6.547 0.983 7.444 1.00 93.00 102 ALA A N 1
ATOM 739 C CA . ALA A 1 102 ? 7.012 1.778 6.307 1.00 93.00 102 ALA A CA 1
ATOM 740 C C . ALA A 1 102 ? 6.418 3.201 6.194 1.00 93.00 102 ALA A C 1
ATOM 742 O O . ALA A 1 102 ? 6.442 3.788 5.121 1.00 93.00 102 ALA A O 1
ATOM 743 N N . SER A 1 103 ? 5.970 3.825 7.292 1.00 93.75 103 SER A N 1
ATOM 744 C CA . SER A 1 103 ? 5.305 5.146 7.263 1.00 93.75 103 SER A CA 1
ATOM 745 C C . SER A 1 103 ? 6.108 6.290 6.635 1.00 93.75 103 SER A C 1
ATOM 747 O O . SER A 1 103 ? 5.530 7.276 6.188 1.00 93.75 103 SER A O 1
ATOM 749 N N . LYS A 1 104 ? 7.434 6.148 6.537 1.00 92.25 104 LYS A N 1
ATOM 750 C CA . LYS A 1 104 ? 8.315 7.042 5.772 1.00 92.25 104 LYS A CA 1
ATOM 751 C C . LYS A 1 104 ? 7.953 7.114 4.276 1.00 92.25 104 LYS A C 1
ATOM 753 O O . LYS A 1 104 ? 8.166 8.150 3.649 1.00 92.25 104 LYS A O 1
ATOM 758 N N . HIS A 1 105 ? 7.424 6.015 3.750 1.00 96.06 105 HIS A N 1
ATOM 759 C CA . HIS A 1 105 ? 7.073 5.766 2.354 1.00 96.06 105 HIS A CA 1
ATOM 760 C C . HIS A 1 105 ? 5.599 6.052 2.050 1.00 96.06 105 HIS A C 1
ATOM 762 O O . HIS A 1 105 ? 5.130 5.736 0.972 1.00 96.06 105 HIS A O 1
ATOM 768 N N . MET A 1 106 ? 4.868 6.665 2.983 1.00 95.38 106 MET A N 1
ATOM 769 C CA . MET A 1 106 ? 3.502 7.131 2.759 1.00 95.38 106 MET A CA 1
ATOM 770 C C . MET A 1 106 ? 3.464 8.661 2.753 1.00 95.38 106 MET A C 1
ATOM 772 O O . MET A 1 106 ? 4.260 9.324 3.434 1.00 95.38 106 MET A O 1
ATOM 776 N N . TRP A 1 107 ? 2.512 9.238 2.021 1.00 96.81 107 TRP A N 1
ATOM 777 C CA . TRP A 1 107 ? 2.204 10.661 2.149 1.00 96.81 107 TRP A CA 1
ATOM 778 C C . TRP A 1 107 ? 1.572 10.949 3.520 1.00 96.81 107 TRP A C 1
ATOM 780 O O . TRP A 1 107 ? 0.655 10.232 3.933 1.00 96.81 107 TRP A O 1
ATOM 790 N N . PRO A 1 108 ? 2.042 11.977 4.255 1.00 92.94 108 PRO A N 1
ATOM 791 C CA . PRO A 1 108 ? 1.449 12.367 5.532 1.00 92.94 108 PRO A CA 1
ATOM 792 C C . PRO A 1 108 ? -0.049 12.661 5.443 1.00 92.94 108 PRO A C 1
ATOM 794 O O . PRO A 1 108 ? -0.779 12.372 6.385 1.00 92.94 108 PRO A O 1
ATOM 797 N N . GLU A 1 109 ? -0.495 13.218 4.321 1.00 94.56 109 GLU A N 1
ATOM 798 C CA . GLU A 1 109 ? -1.885 13.573 4.051 1.00 94.56 109 GLU A CA 1
ATOM 799 C C . GLU A 1 109 ? -2.763 12.321 3.914 1.00 94.56 109 GLU A C 1
ATOM 801 O O . GLU A 1 109 ? -3.831 12.241 4.522 1.00 94.56 109 GLU A O 1
ATOM 806 N N . ASP A 1 110 ? -2.288 11.310 3.184 1.00 93.56 110 ASP A N 1
ATOM 807 C CA . ASP A 1 110 ? -3.012 10.048 3.007 1.00 93.56 110 ASP A CA 1
ATOM 808 C C . ASP A 1 110 ? -3.053 9.239 4.302 1.00 93.56 110 ASP A C 1
ATOM 810 O O . ASP A 1 110 ? -4.102 8.704 4.669 1.00 93.56 110 ASP A O 1
ATOM 814 N N . LEU A 1 111 ? -1.938 9.208 5.040 1.00 92.31 111 LEU A N 1
ATOM 815 C CA . LEU A 1 111 ? -1.893 8.601 6.366 1.00 92.31 111 LEU A CA 1
ATOM 816 C C . LEU A 1 111 ? -2.821 9.332 7.346 1.00 92.31 111 LEU A C 1
ATOM 818 O O . LEU A 1 111 ? -3.512 8.678 8.122 1.00 92.31 111 LEU A O 1
ATOM 822 N N . GLY A 1 112 ? -2.871 10.665 7.292 1.00 90.56 112 GLY A N 1
ATOM 823 C CA . GLY A 1 112 ? -3.802 11.476 8.077 1.00 90.56 112 GLY A CA 1
ATOM 824 C C . GLY A 1 112 ? -5.254 11.099 7.796 1.00 90.56 112 GLY A C 1
ATOM 825 O O . GLY A 1 112 ? -5.987 10.769 8.719 1.00 90.56 112 GLY A O 1
ATOM 826 N N . ALA A 1 113 ? -5.634 11.014 6.522 1.00 93.50 113 ALA A N 1
ATOM 827 C CA . ALA A 1 113 ? -6.985 10.621 6.131 1.00 93.50 113 ALA A CA 1
ATOM 828 C C . ALA A 1 113 ? -7.360 9.190 6.561 1.00 93.50 113 ALA A C 1
ATOM 830 O O . ALA A 1 113 ? -8.522 8.928 6.868 1.00 93.50 113 ALA A O 1
ATOM 831 N N . ILE A 1 114 ? -6.399 8.257 6.594 1.00 93.00 114 ILE A N 1
ATOM 832 C CA . ILE A 1 114 ? -6.624 6.915 7.151 1.00 93.00 114 ILE A CA 1
ATOM 833 C C . ILE A 1 114 ? -6.892 7.005 8.654 1.00 93.00 114 ILE A C 1
ATOM 835 O O . ILE A 1 114 ? -7.874 6.436 9.122 1.00 93.00 114 ILE A O 1
ATOM 839 N N . LEU A 1 115 ? -6.046 7.727 9.396 1.00 91.00 115 LEU A N 1
ATOM 840 C CA . LEU A 1 115 ? -6.182 7.888 10.846 1.00 91.00 115 LEU A CA 1
ATOM 841 C C . LEU A 1 115 ? -7.504 8.566 11.230 1.00 91.00 115 LEU A C 1
ATOM 843 O O . LEU A 1 115 ? -8.164 8.116 12.161 1.00 91.00 115 LEU A O 1
ATOM 847 N N . ASP A 1 116 ? -7.918 9.591 10.487 1.00 93.06 116 ASP A N 1
ATOM 848 C CA . ASP A 1 116 ? -9.175 10.309 10.722 1.00 93.06 116 ASP A CA 1
ATOM 849 C C . ASP A 1 116 ? -10.414 9.445 10.421 1.00 93.06 116 ASP A C 1
ATOM 851 O O . ASP A 1 116 ? -11.486 9.668 10.982 1.00 93.06 116 ASP A O 1
ATOM 855 N N . GLY A 1 117 ? -10.278 8.436 9.553 1.00 88.88 117 GLY A N 1
ATOM 856 C CA . GLY A 1 117 ? -11.338 7.474 9.240 1.00 88.88 117 GLY A CA 1
ATOM 857 C C . GLY A 1 117 ? -11.462 6.312 10.234 1.00 88.88 117 GLY A C 1
ATOM 858 O O . GLY A 1 117 ? -12.377 5.489 10.110 1.00 88.88 117 GLY A O 1
ATOM 859 N N . MET A 1 118 ? -10.548 6.200 11.200 1.00 90.75 118 MET A N 1
ATOM 860 C CA . MET A 1 118 ? -10.563 5.122 12.185 1.00 90.75 118 MET A CA 1
ATOM 861 C C . MET A 1 118 ? -11.555 5.387 13.323 1.00 90.75 118 MET A C 1
ATOM 863 O O . MET A 1 118 ? -11.809 6.519 13.728 1.00 90.75 118 MET A O 1
ATOM 867 N N . LYS A 1 119 ? -12.103 4.305 13.877 1.00 87.00 119 LYS A N 1
ATOM 868 C CA . LYS A 1 119 ? -12.924 4.329 15.088 1.00 87.00 119 LYS A CA 1
ATOM 869 C C . LYS A 1 119 ? -12.076 4.707 16.303 1.00 87.00 119 LYS A C 1
ATOM 871 O O . LYS A 1 119 ? -10.872 4.463 16.355 1.00 87.00 119 LYS A O 1
ATOM 876 N N . ASN A 1 120 ? -12.745 5.209 17.336 1.00 86.06 120 ASN A N 1
ATOM 877 C CA . ASN A 1 120 ? -12.164 5.218 18.674 1.00 86.06 120 ASN A CA 1
ATOM 878 C C . ASN A 1 120 ? -12.008 3.785 19.192 1.00 86.06 120 ASN A C 1
ATOM 880 O O . ASN A 1 120 ? -12.759 2.889 18.800 1.00 86.06 120 ASN A O 1
ATOM 884 N N . LEU A 1 121 ? -11.063 3.588 20.110 1.00 83.75 121 LEU A N 1
ATOM 885 C CA . LEU A 1 121 ? -10.899 2.311 20.796 1.00 83.75 121 LEU A CA 1
ATOM 886 C C . LEU A 1 121 ? -12.186 1.918 21.525 1.00 83.75 121 LEU A C 1
ATOM 888 O O . LEU A 1 121 ? -12.928 2.770 22.024 1.00 83.75 121 LEU A O 1
ATOM 892 N N . ARG A 1 122 ? -12.412 0.609 21.657 1.00 79.19 122 ARG A N 1
ATOM 893 C CA . ARG A 1 122 ? -13.478 0.102 22.519 1.00 79.19 122 ARG A CA 1
ATOM 894 C C . ARG A 1 122 ? -13.288 0.595 23.952 1.00 79.19 122 ARG A C 1
ATOM 896 O O . ARG A 1 122 ? -12.164 0.803 24.424 1.00 79.19 122 ARG A O 1
ATOM 903 N N . GLN A 1 123 ? -14.401 0.801 24.647 1.00 78.25 123 GLN A N 1
ATOM 904 C CA . GLN A 1 123 ? -14.384 1.397 25.978 1.00 78.25 123 GLN A CA 1
ATOM 905 C C . GLN A 1 123 ? -13.663 0.512 26.997 1.00 78.25 123 GLN A C 1
ATOM 907 O O . GLN A 1 123 ? -12.905 1.031 27.806 1.00 78.25 123 GLN A O 1
ATOM 912 N N . ASP A 1 124 ? -13.827 -0.805 26.913 1.00 77.69 124 ASP A N 1
ATOM 913 C CA . ASP A 1 124 ? -13.185 -1.771 27.805 1.00 77.69 124 ASP A CA 1
ATOM 914 C C . ASP A 1 124 ? -11.652 -1.777 27.656 1.00 77.69 124 ASP A C 1
ATOM 916 O O . ASP A 1 124 ? -10.930 -1.710 28.652 1.00 77.69 124 ASP A O 1
ATOM 920 N N . VAL A 1 125 ? -11.148 -1.695 26.423 1.00 74.12 125 VAL A N 1
ATOM 921 C CA . VAL A 1 125 ? -9.710 -1.523 26.133 1.00 74.12 125 VAL A CA 1
ATOM 922 C C . VAL A 1 125 ? -9.214 -0.144 26.589 1.00 74.12 125 VAL A C 1
ATOM 924 O O . VAL A 1 125 ? -8.139 -0.005 27.174 1.00 74.12 125 VAL A O 1
ATOM 927 N N . SER A 1 126 ? -10.024 0.899 26.382 1.00 61.78 126 SER A N 1
ATOM 928 C CA . SER A 1 126 ? -9.707 2.268 26.813 1.00 61.78 126 SER A CA 1
ATOM 929 C C . SER A 1 126 ? -9.629 2.397 28.338 1.00 61.78 126 SER A C 1
ATOM 931 O O . SER A 1 126 ? -8.840 3.190 28.861 1.00 61.78 126 SER A O 1
ATOM 933 N N . THR A 1 127 ? -10.417 1.608 29.074 1.00 54.44 127 THR A N 1
ATOM 934 C CA . THR A 1 127 ? -10.400 1.595 30.541 1.00 54.44 127 THR A CA 1
ATOM 935 C C . THR A 1 127 ? -9.190 0.873 31.126 1.00 54.44 127 THR A C 1
ATOM 937 O O . THR A 1 127 ? -8.700 1.310 32.165 1.00 54.44 127 THR A O 1
ATOM 940 N N . CYS A 1 128 ? -8.613 -0.118 30.435 1.00 51.69 128 CYS A N 1
ATOM 941 C CA . CYS A 1 128 ? -7.316 -0.695 30.820 1.00 51.69 128 CYS A CA 1
ATOM 942 C C . CYS A 1 128 ? -6.179 0.343 30.764 1.00 51.69 128 CYS A C 1
ATOM 944 O O . CYS A 1 128 ? -5.233 0.270 31.542 1.00 51.69 128 CYS A O 1
ATOM 946 N N . ASN A 1 129 ? -6.318 1.367 29.913 1.00 50.41 129 ASN A N 1
ATOM 947 C CA . ASN A 1 129 ? -5.379 2.488 29.810 1.00 50.41 129 ASN A CA 1
ATOM 948 C C . ASN A 1 129 ? -5.702 3.666 30.753 1.00 50.41 129 ASN A C 1
ATOM 950 O O . ASN A 1 129 ? -4.946 4.636 30.823 1.00 50.41 129 ASN A O 1
ATOM 954 N N . SER A 1 130 ? -6.799 3.608 31.520 1.00 46.31 130 SER A N 1
ATOM 955 C CA . SER A 1 130 ? -7.255 4.726 32.366 1.00 46.31 130 SER A CA 1
ATOM 956 C C . SER A 1 130 ? -6.456 4.920 33.666 1.00 46.31 130 SER A C 1
ATOM 958 O O . SER A 1 130 ? -6.731 5.858 34.412 1.00 46.31 130 SER A O 1
ATOM 960 N N . GLY A 1 131 ? -5.409 4.117 33.898 1.00 41.16 131 GLY A N 1
ATOM 961 C CA . GLY A 1 131 ? -4.366 4.403 34.891 1.00 41.16 131 GLY A CA 1
ATOM 962 C C . GLY A 1 131 ? -3.417 5.546 34.496 1.00 41.16 131 GLY A C 1
ATOM 963 O O . GLY A 1 131 ? -2.685 6.041 35.343 1.00 41.16 131 GLY A O 1
ATOM 964 N N . ASN A 1 132 ? -3.447 6.008 33.239 1.00 41.44 132 ASN A N 1
ATOM 965 C CA . ASN A 1 132 ? -2.721 7.193 32.783 1.00 41.44 132 ASN A CA 1
ATOM 966 C C . ASN A 1 132 ? -3.547 7.940 31.728 1.00 41.44 132 ASN A C 1
ATOM 968 O O . ASN A 1 132 ? -3.572 7.578 30.553 1.00 41.44 132 ASN A O 1
ATOM 972 N N . LYS A 1 133 ? -4.199 9.036 32.135 1.00 38.91 133 LYS A N 1
ATOM 973 C CA . LYS A 1 133 ? -4.823 10.015 31.230 1.00 38.91 133 LYS A CA 1
ATOM 974 C C . LYS A 1 133 ? -3.757 10.714 30.370 1.00 38.91 133 LYS A C 1
ATOM 976 O O . LYS A 1 133 ? -3.451 11.875 30.601 1.00 38.91 133 LYS A O 1
ATOM 981 N N . GLN A 1 134 ? -3.180 10.034 29.382 1.00 35.91 134 GLN A N 1
ATOM 982 C CA . GLN A 1 134 ? -2.294 10.662 28.398 1.00 35.91 134 GLN A CA 1
ATOM 983 C C . GLN A 1 134 ? -2.185 9.841 27.101 1.00 35.91 134 GLN A C 1
ATOM 985 O O . GLN A 1 134 ? -1.088 9.595 26.615 1.00 35.91 134 GLN A O 1
ATOM 990 N N . MET A 1 135 ? -3.300 9.436 26.489 1.00 40.88 135 MET A N 1
ATOM 991 C CA . MET A 1 135 ? -3.257 8.975 25.088 1.00 40.88 135 MET A CA 1
ATOM 992 C C . MET A 1 135 ? -4.393 9.518 24.220 1.00 40.88 135 MET A C 1
ATOM 994 O O . MET A 1 135 ? -4.708 8.968 23.179 1.00 40.88 135 MET A O 1
ATOM 998 N N . TYR A 1 136 ? -4.970 10.652 24.612 1.00 45.94 136 TYR A N 1
ATOM 999 C CA . TYR A 1 136 ? -5.816 11.455 23.731 1.00 45.94 136 TYR A CA 1
ATOM 1000 C C . TYR A 1 136 ? -5.387 12.916 23.848 1.00 45.94 136 TYR A C 1
ATOM 1002 O O . TYR A 1 136 ? -6.053 13.750 24.455 1.00 45.94 136 TYR A O 1
ATOM 1010 N N . ALA A 1 137 ? -4.211 13.232 23.303 1.00 34.00 137 ALA A N 1
ATOM 1011 C CA . ALA A 1 137 ? -4.017 14.579 22.785 1.00 34.00 137 ALA A CA 1
ATOM 1012 C C . ALA A 1 137 ? -4.707 14.611 21.412 1.00 34.00 137 ALA A C 1
ATOM 1014 O O . ALA A 1 137 ? -4.516 13.658 20.655 1.00 34.00 137 ALA A O 1
ATOM 1015 N N . PRO A 1 138 ? -5.484 15.656 21.074 1.00 37.19 138 PRO A N 1
ATOM 1016 C CA . PRO A 1 138 ? -6.074 15.776 19.745 1.00 37.19 138 PRO A CA 1
ATOM 1017 C C . PRO A 1 138 ? -4.965 15.596 18.706 1.00 37.19 138 PRO A C 1
ATOM 1019 O O . PRO A 1 138 ? -3.893 16.199 18.843 1.00 37.19 138 PRO A O 1
ATOM 1022 N N . LEU A 1 139 ? -5.191 14.734 17.712 1.00 45.28 139 LEU A N 1
ATOM 1023 C CA . LEU A 1 139 ? -4.220 14.402 16.663 1.00 45.28 139 LEU A CA 1
ATOM 1024 C C . LEU A 1 139 ? -3.695 15.652 15.935 1.00 45.28 139 LEU A C 1
ATOM 1026 O O . LEU A 1 139 ? -2.555 15.647 15.471 1.00 45.28 139 LEU A O 1
ATOM 1030 N N . GLU A 1 140 ? -4.424 16.773 15.982 1.00 36.66 140 GLU A N 1
ATOM 1031 C CA . GLU A 1 140 ? -3.940 18.101 15.581 1.00 36.66 140 GLU A CA 1
ATOM 1032 C C . GLU A 1 140 ? -2.603 18.488 16.240 1.00 36.66 140 GLU A C 1
ATOM 1034 O O . GLU A 1 140 ? -1.701 19.012 15.583 1.00 36.66 140 GLU A O 1
ATOM 1039 N N . LYS A 1 141 ? -2.398 18.179 17.529 1.00 31.75 141 LYS A N 1
ATOM 1040 C CA . LYS A 1 141 ? -1.136 18.491 18.219 1.00 31.75 141 LYS A CA 1
ATOM 1041 C C . LYS A 1 141 ? 0.004 17.576 17.789 1.00 31.75 141 LYS A C 1
ATOM 1043 O O . LYS A 1 141 ? 1.150 18.023 17.822 1.00 31.75 141 LYS A O 1
ATOM 1048 N N . TYR A 1 142 ? -0.267 16.331 17.390 1.00 36.03 142 TYR A N 1
ATOM 1049 C CA . TYR A 1 142 ? 0.778 15.405 16.946 1.00 36.03 142 TYR A CA 1
ATOM 1050 C C . TYR A 1 142 ? 1.1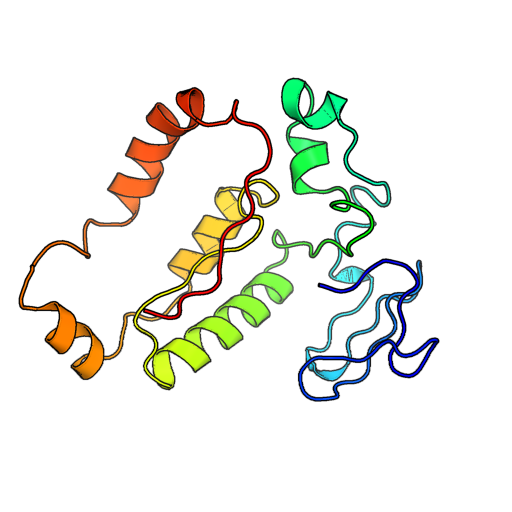77 15.663 15.492 1.00 36.03 142 TYR A C 1
ATOM 1052 O O . TYR A 1 142 ? 2.368 15.633 15.199 1.00 36.03 142 TYR A O 1
ATOM 1060 N N . ILE A 1 143 ? 0.231 16.028 14.624 1.00 37.59 143 ILE A N 1
ATOM 1061 C CA . ILE A 1 143 ? 0.493 16.427 13.235 1.00 37.59 143 ILE A CA 1
ATOM 1062 C C . ILE A 1 143 ? 1.276 17.757 13.192 1.00 37.59 143 ILE A C 1
ATOM 1064 O O . ILE A 1 143 ? 2.297 17.848 12.506 1.00 37.59 143 ILE A O 1
ATOM 1068 N N . VAL A 1 144 ? 0.920 18.755 14.017 1.00 32.88 144 VAL A N 1
ATOM 1069 C CA . VAL A 1 144 ? 1.608 20.067 14.040 1.00 32.88 144 VAL A CA 1
ATOM 1070 C C . VAL A 1 144 ? 2.920 20.065 14.855 1.00 32.88 144 VAL A C 1
ATOM 1072 O O . VAL A 1 144 ? 3.874 20.754 14.485 1.00 32.88 144 VAL A O 1
ATOM 1075 N N . LYS A 1 145 ? 3.063 19.263 15.929 1.00 27.31 145 LYS A N 1
ATOM 1076 C CA . LYS A 1 145 ? 4.382 19.097 16.592 1.00 27.31 145 LYS A CA 1
ATOM 1077 C C . LYS A 1 145 ? 5.325 18.183 15.810 1.00 27.31 145 LYS A C 1
ATOM 1079 O O . LYS A 1 145 ? 6.534 18.433 15.843 1.00 27.31 145 LYS A O 1
ATOM 1084 N N . LYS A 1 146 ? 4.832 17.155 15.100 1.00 29.48 146 LYS A N 1
ATOM 1085 C CA . LYS A 1 146 ? 5.704 16.340 14.244 1.00 29.48 146 LYS A CA 1
ATOM 1086 C C . LYS A 1 146 ? 6.174 17.116 13.031 1.00 29.48 146 LYS A C 1
ATOM 1088 O O . LYS A 1 146 ? 7.353 17.018 12.767 1.00 29.48 146 LYS A O 1
ATOM 1093 N N . THR A 1 147 ? 5.392 17.948 12.353 1.00 32.28 147 THR A N 1
ATOM 1094 C CA . THR A 1 147 ? 5.923 18.710 11.198 1.00 32.28 147 THR A CA 1
ATOM 1095 C C . THR A 1 147 ? 7.134 19.593 11.544 1.00 32.28 147 THR A C 1
ATOM 1097 O O . THR A 1 147 ? 8.053 19.704 10.734 1.00 32.28 147 THR A O 1
ATOM 1100 N N . LYS A 1 148 ? 7.242 20.114 12.779 1.00 30.52 148 LYS A N 1
ATOM 1101 C CA . LYS A 1 148 ? 8.468 20.793 13.255 1.00 30.52 148 LYS A CA 1
ATOM 1102 C C . LYS A 1 148 ? 9.588 19.855 13.735 1.00 30.52 148 LYS A C 1
ATOM 1104 O O . LYS A 1 148 ? 10.753 20.217 13.603 1.00 30.52 148 LYS A O 1
ATOM 1109 N N . LYS A 1 149 ? 9.283 18.665 14.274 1.00 30.83 149 LYS A N 1
ATOM 1110 C CA . LYS A 1 149 ? 10.291 17.727 14.826 1.00 30.83 149 LYS A CA 1
ATOM 1111 C C . LYS A 1 149 ? 10.720 16.599 13.866 1.00 30.83 149 LYS A C 1
ATOM 1113 O O . LYS A 1 149 ? 11.811 16.056 14.024 1.00 30.83 149 LYS A O 1
ATOM 1118 N N . LEU A 1 150 ? 9.934 16.300 12.828 1.00 30.94 150 LEU A N 1
ATOM 1119 C CA . LEU A 1 150 ? 10.249 15.339 11.759 1.00 30.94 150 LEU A CA 1
ATOM 1120 C C . LEU A 1 150 ? 11.409 15.832 10.890 1.00 30.94 150 LEU A C 1
ATOM 1122 O O . LEU A 1 150 ? 12.163 15.017 10.369 1.00 30.94 150 LEU A O 1
ATOM 1126 N N . ARG A 1 151 ? 11.617 17.156 10.812 1.00 30.39 151 ARG A N 1
ATOM 1127 C CA . ARG A 1 151 ? 12.783 17.752 10.143 1.00 30.39 151 ARG A CA 1
ATOM 1128 C C . ARG A 1 151 ? 14.115 17.337 10.786 1.00 30.39 151 ARG A C 1
ATOM 1130 O O . ARG A 1 151 ? 15.141 17.411 10.129 1.00 30.39 151 ARG A O 1
ATOM 1137 N N . ALA A 1 152 ? 14.102 16.875 12.042 1.00 30.78 152 ALA A N 1
ATOM 1138 C CA . ALA A 1 152 ? 15.307 16.517 12.792 1.00 30.78 152 ALA A CA 1
ATOM 1139 C C . ALA A 1 152 ? 15.560 15.001 12.921 1.00 30.78 152 ALA A C 1
ATOM 1141 O O . ALA A 1 152 ? 16.603 14.608 13.433 1.00 30.78 152 ALA A O 1
ATOM 1142 N N . THR A 1 153 ? 14.634 14.133 12.493 1.00 34.91 153 THR A N 1
ATOM 1143 C CA . THR A 1 153 ? 14.764 12.667 12.688 1.00 34.91 153 THR A CA 1
ATOM 1144 C C . THR A 1 153 ? 14.772 11.843 11.404 1.00 34.91 153 THR A C 1
ATOM 1146 O O . THR A 1 153 ? 14.991 10.639 11.465 1.00 34.91 153 THR A O 1
ATOM 1149 N N . PHE A 1 154 ? 14.628 12.474 10.238 1.00 37.78 154 PHE A N 1
ATOM 1150 C CA . PHE A 1 154 ? 14.603 11.784 8.943 1.00 37.78 154 PHE A CA 1
ATOM 1151 C C . PHE A 1 154 ? 15.988 11.348 8.421 1.00 37.78 154 PHE A C 1
ATOM 1153 O O . PHE A 1 154 ? 16.078 10.774 7.344 1.00 37.78 154 PHE A O 1
ATOM 1160 N N . ASN A 1 155 ? 17.061 11.594 9.186 1.00 34.09 155 ASN A N 1
ATOM 1161 C CA . ASN A 1 155 ? 18.450 11.369 8.772 1.00 34.09 155 ASN A CA 1
ATOM 1162 C C . ASN A 1 155 ? 19.125 10.173 9.475 1.00 34.09 155 ASN A C 1
ATOM 1164 O O . ASN A 1 155 ? 20.322 10.216 9.751 1.00 34.09 155 ASN A O 1
ATOM 1168 N N . ARG A 1 156 ? 18.372 9.127 9.848 1.00 37.81 156 ARG A N 1
ATOM 1169 C CA . ARG A 1 156 ? 18.962 7.908 10.435 1.00 37.81 156 ARG A CA 1
ATOM 1170 C C . ARG A 1 156 ? 18.762 6.686 9.532 1.00 37.81 156 ARG A C 1
ATOM 1172 O O . ARG A 1 156 ? 17.658 6.510 9.009 1.00 37.81 156 ARG A O 1
ATOM 1179 N N . PRO A 1 157 ? 19.815 5.865 9.345 1.00 34.28 157 PRO A N 1
ATOM 1180 C CA . PRO A 1 157 ? 19.773 4.691 8.488 1.00 34.28 157 PRO A CA 1
ATOM 1181 C C . PRO A 1 157 ? 18.875 3.616 9.105 1.00 34.28 157 PRO A C 1
ATOM 1183 O O . PRO A 1 157 ? 18.617 3.619 10.309 1.00 34.28 157 PRO A O 1
ATOM 1186 N N . ALA A 1 158 ? 18.375 2.735 8.238 1.00 47.31 158 ALA A N 1
ATOM 1187 C CA . ALA A 1 158 ? 17.423 1.676 8.538 1.00 47.31 158 ALA A CA 1
ATOM 1188 C C . ALA A 1 158 ? 17.701 0.990 9.885 1.00 47.31 158 ALA A C 1
ATOM 1190 O O . ALA A 1 158 ? 18.797 0.493 10.135 1.00 47.31 158 ALA A O 1
ATOM 1191 N N . SER A 1 159 ? 16.700 0.939 10.761 1.00 33.09 159 SER A N 1
ATOM 1192 C CA . SER A 1 159 ? 16.720 0.007 11.884 1.00 33.09 159 SER A CA 1
ATOM 1193 C C . SER A 1 159 ? 15.407 -0.751 11.931 1.00 33.09 159 SER A C 1
ATOM 1195 O O . SER A 1 159 ? 14.335 -0.191 12.161 1.00 33.09 159 SER A O 1
ATOM 1197 N N . THR A 1 160 ? 15.556 -2.038 11.636 1.00 32.06 160 THR A N 1
ATOM 1198 C CA . THR A 1 160 ? 14.723 -3.177 12.004 1.00 32.06 160 THR A CA 1
ATOM 1199 C C . THR A 1 160 ? 13.974 -2.927 13.310 1.00 32.06 160 THR A C 1
ATOM 1201 O O . THR A 1 160 ? 14.568 -2.462 14.281 1.00 32.06 160 THR A O 1
ATOM 1204 N N . MET A 1 161 ? 12.681 -3.252 13.360 1.00 31.81 161 MET A N 1
ATOM 1205 C CA . MET A 1 161 ? 11.917 -3.168 14.602 1.00 31.81 161 MET A CA 1
ATOM 1206 C C . MET A 1 161 ? 11.028 -4.401 14.755 1.00 31.81 161 MET A C 1
ATOM 1208 O O . MET A 1 161 ? 10.163 -4.666 13.921 1.00 31.81 161 MET A O 1
ATOM 1212 N N . LEU A 1 162 ? 11.349 -5.137 15.819 1.00 26.92 162 LEU A N 1
ATOM 1213 C CA . LEU A 1 162 ? 10.694 -6.307 16.392 1.00 26.92 162 LEU A CA 1
ATOM 1214 C C . LEU A 1 162 ? 9.171 -6.123 16.503 1.00 26.92 162 LEU A C 1
ATOM 1216 O O . LEU A 1 162 ? 8.692 -5.031 16.812 1.00 26.92 162 LEU A O 1
ATOM 1220 N N . ILE A 1 163 ? 8.432 -7.212 16.291 1.00 29.83 163 ILE A N 1
ATOM 1221 C CA . ILE A 1 163 ? 7.005 -7.311 16.600 1.00 29.83 163 ILE A CA 1
ATOM 1222 C C . ILE A 1 163 ? 6.885 -7.558 18.105 1.00 29.83 163 ILE A C 1
ATOM 1224 O O . ILE A 1 163 ? 7.175 -8.657 18.564 1.00 29.83 163 ILE A O 1
ATOM 1228 N N . GLU A 1 164 ? 6.422 -6.564 18.853 1.00 26.52 164 GLU A N 1
ATOM 1229 C CA . GLU A 1 164 ? 5.683 -6.816 20.089 1.00 26.52 164 GLU A CA 1
ATOM 1230 C C . GLU A 1 164 ? 4.286 -6.224 19.910 1.00 26.52 164 GLU A C 1
ATOM 1232 O O . GLU A 1 164 ? 4.116 -5.029 19.657 1.00 26.52 164 GLU A O 1
ATOM 1237 N N . LEU A 1 165 ? 3.289 -7.108 19.953 1.00 30.36 165 LEU A N 1
ATOM 1238 C CA . LEU A 1 165 ? 1.907 -6.742 20.227 1.00 30.36 165 LEU A CA 1
ATOM 1239 C C . LEU A 1 165 ? 1.886 -6.288 21.691 1.00 30.36 165 LEU A C 1
ATOM 1241 O O . LEU A 1 165 ? 2.140 -7.108 22.571 1.00 30.36 165 LEU A O 1
ATOM 1245 N N . LEU A 1 166 ? 1.657 -4.997 21.929 1.00 37.25 166 LEU A N 1
ATOM 1246 C CA . LEU A 1 166 ? 1.249 -4.510 23.248 1.00 37.25 166 LEU A CA 1
ATOM 1247 C C . LEU A 1 166 ? -0.265 -4.661 23.389 1.00 37.25 166 LEU A C 1
ATOM 1249 O O . LEU A 1 166 ? -0.974 -4.284 22.424 1.00 37.25 166 LEU A O 1
#

Secondary structure (DSSP, 8-state):
--BTT-BTTSTT---TTS---B--TTT-BBTTTTB-GGGBGGGT--SBPPTTHHHH-HHHHHHSBSTTB--B-TTSHHHHHHHHHHHHHHHHHT------TTGGGS-HHHHHHHHHTSPPPPHHHHHHTTTS--S---HHHHHHHHHHHGGGTS------------

Organism: Oesophagostomum dentatum (NCBI:txid61180)

pLDDT: mean 79.41, std 24.96, range [26.52, 98.44]

Radius of gyration: 17.72 Å; chains: 1; bounding box: 34×43×50 Å

Foldseek 3Di:
DDFAQDFDPPPPDADDVGFGFGNHVPFGARPVLGDTPVQFLVVVEAAEDDPVCLVPNLSCLQRYDHVRHTHGDLVDPSNLVSLQVVQQVVLVVAAPDDDDPSVSNHDPVSVVVSVVSHDDHDPVSVVVVVVDPPDDDPCVCVSVVCVVVVVPPSPDDDDDDDDDRD

Sequence (166 aa):
MTGVGQKNGVAGVGSSGGSSFDGTDGVESFPEVPYSKSDFNDGKCSGNIGPEDYGSNAGNVRNCRLVGLLDLDQSKTYVRGKIIGYLNNLIDIGVAGFRFDASKHMWPEDLGAILDGMKNLRQDVSTCNSGNKQMYAPLEKYIVKKTKKLRATFNRPASTMLIELL